Protein AF-A0A956TEH9-F1 (afdb_monomer)

Foldseek 3Di:
DDDDQDPVNVVVVVVVVVPALCVVPVLVVLCVVQPPCSVVVVVVVVVVVVVVVVVQVVLPVVDDDPDRPLSSCCVPPNDPVSVVVSVVVVVVVVVRVVSRVVSVVVVVVVVVVPPPPVVVVD

Mean predicted aligned error: 6.45 Å

pLDDT: mean 88.67, std 10.21, range [39.5, 97.69]

Sequence (122 aa):
MRESLGRADLVCLGLNCVVGSGIFLAPGSIAQHLGPASVPAIAIAAALCLMIALCFAEMAATIEGTGGAFLYCTEAFGARPGFMVGWVMWLSGLIGGASVAVGLGQYLHELWTSIPATMVAL

Radius of gyration: 19.82 Å; Cα contacts (8 Å, |Δi|>4): 42; chains: 1; bounding box: 40×40×56 Å

Structure (mmCIF, N/CA/C/O backbone):
data_AF-A0A956TEH9-F1
#
_entry.id   AF-A0A956TEH9-F1
#
loo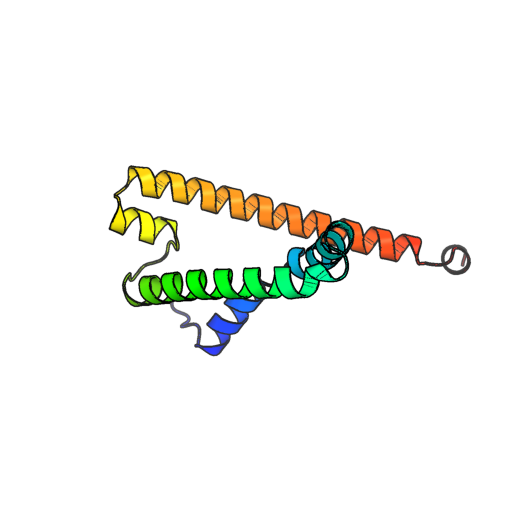p_
_atom_site.group_PDB
_atom_site.id
_atom_site.type_symbol
_atom_site.label_atom_id
_atom_site.label_alt_id
_atom_site.label_comp_id
_atom_site.label_asym_id
_atom_site.label_entity_id
_atom_site.label_seq_id
_atom_site.pdbx_PDB_ins_code
_atom_site.Cartn_x
_atom_site.Cartn_y
_atom_site.Cartn_z
_atom_site.occupancy
_atom_site.B_iso_or_equiv
_atom_site.auth_seq_id
_atom_site.auth_comp_id
_atom_site.auth_asym_id
_atom_site.auth_atom_id
_atom_site.pdbx_PDB_model_num
ATOM 1 N N . MET A 1 1 ? -20.132 -15.188 12.233 1.00 39.50 1 MET A N 1
ATOM 2 C CA . MET A 1 1 ? -18.911 -15.913 11.825 1.00 39.50 1 MET A CA 1
ATOM 3 C C . MET A 1 1 ? -17.815 -15.578 12.819 1.00 39.50 1 MET A C 1
ATOM 5 O O . MET A 1 1 ? -17.521 -14.403 12.979 1.00 39.50 1 MET A O 1
ATOM 9 N N . ARG A 1 2 ? -17.295 -16.568 13.550 1.00 47.25 2 ARG A N 1
ATOM 10 C CA . ARG A 1 2 ? -16.170 -16.426 14.487 1.00 47.25 2 ARG A CA 1
ATOM 11 C C . ARG A 1 2 ? -15.123 -17.466 14.101 1.00 47.25 2 ARG A C 1
ATOM 13 O O . ARG A 1 2 ? -15.014 -18.494 14.751 1.00 47.25 2 ARG A O 1
ATOM 20 N N . GLU A 1 3 ? -14.402 -17.208 13.021 1.00 63.75 3 GLU A N 1
ATOM 21 C CA . GLU A 1 3 ? -13.056 -17.759 12.901 1.00 63.75 3 GLU A CA 1
ATOM 22 C C . GLU A 1 3 ? -12.118 -16.621 13.276 1.00 63.75 3 GLU A C 1
ATOM 24 O O . GLU A 1 3 ? -12.135 -15.554 12.660 1.00 63.75 3 GLU A O 1
ATOM 29 N N . SER A 1 4 ? -11.405 -16.786 14.387 1.00 75.62 4 SER A N 1
ATOM 30 C CA . SER A 1 4 ? -10.423 -15.804 14.825 1.00 75.62 4 SER A CA 1
ATOM 31 C C . SER A 1 4 ? -9.204 -15.930 13.923 1.00 75.62 4 SER A C 1
ATOM 33 O O . SER A 1 4 ? -8.435 -16.878 14.070 1.00 75.62 4 SER A O 1
ATOM 35 N N . LEU A 1 5 ? -9.040 -14.982 13.001 1.00 84.88 5 LEU A N 1
ATOM 36 C CA . LEU A 1 5 ? -7.808 -14.828 12.234 1.00 84.88 5 LEU A CA 1
ATOM 37 C C . LEU A 1 5 ? -6.642 -14.643 13.210 1.00 84.88 5 LEU A C 1
ATOM 39 O O . LEU A 1 5 ? -6.670 -13.761 14.074 1.00 84.88 5 LEU A O 1
ATOM 43 N N . GLY A 1 6 ? -5.631 -15.497 13.090 1.00 90.19 6 GLY A N 1
ATOM 44 C CA . GLY A 1 6 ? -4.403 -15.369 13.850 1.00 90.19 6 GLY A CA 1
ATOM 45 C C . GLY A 1 6 ? -3.599 -14.152 13.397 1.00 90.19 6 GLY A C 1
ATOM 46 O O . GLY A 1 6 ? -3.819 -13.573 12.333 1.00 90.19 6 GLY A O 1
ATOM 47 N N . ARG A 1 7 ? -2.595 -13.772 14.191 1.00 89.44 7 ARG A N 1
ATOM 48 C CA . ARG A 1 7 ? -1.682 -12.670 13.838 1.00 89.44 7 ARG A CA 1
ATOM 49 C C . ARG A 1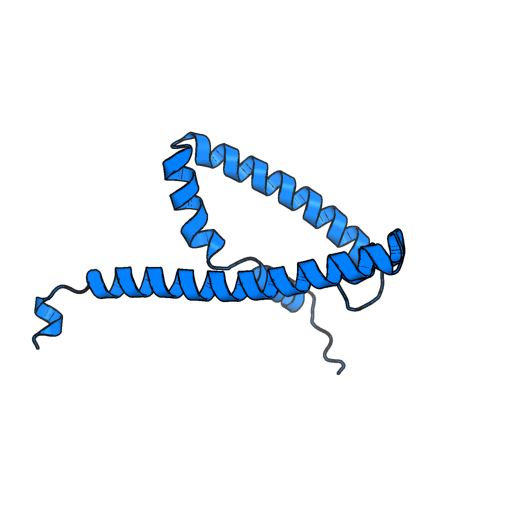 7 ? -1.014 -12.881 12.478 1.00 89.44 7 ARG A C 1
ATOM 51 O O . ARG A 1 7 ? -0.885 -11.933 11.713 1.00 89.44 7 ARG A O 1
ATOM 58 N N . ALA A 1 8 ? -0.606 -14.116 12.190 1.00 92.69 8 ALA A N 1
ATOM 59 C CA . ALA A 1 8 ? 0.009 -14.466 10.915 1.00 92.69 8 ALA A CA 1
ATOM 60 C C . ALA A 1 8 ? -0.972 -14.282 9.746 1.00 92.69 8 ALA A C 1
ATOM 62 O O . ALA A 1 8 ? -0.602 -13.690 8.736 1.00 92.69 8 ALA A O 1
ATOM 63 N N . ASP A 1 9 ? -2.229 -14.695 9.914 1.00 93.69 9 ASP A N 1
ATOM 64 C CA . ASP A 1 9 ? -3.255 -14.565 8.876 1.00 93.69 9 ASP A CA 1
ATOM 65 C C . ASP A 1 9 ? -3.541 -13.096 8.555 1.00 93.69 9 ASP A C 1
ATOM 67 O O . ASP A 1 9 ? -3.637 -12.725 7.389 1.00 93.69 9 ASP A O 1
ATOM 71 N N . LEU A 1 10 ? -3.601 -12.236 9.579 1.00 90.50 10 LEU A N 1
ATOM 72 C CA . LEU A 1 10 ? -3.792 -10.793 9.404 1.00 90.50 10 LEU A CA 1
ATOM 73 C C . LEU A 1 10 ? -2.622 -10.133 8.666 1.00 90.50 10 LEU A C 1
ATOM 75 O O . LEU A 1 10 ? -2.841 -9.272 7.815 1.00 90.50 10 LEU A O 1
ATOM 79 N N . VAL A 1 11 ? -1.384 -10.544 8.958 1.00 93.38 11 VAL A N 1
ATOM 80 C CA . VAL A 1 11 ? -0.195 -10.038 8.255 1.00 93.38 11 VAL A CA 1
ATOM 81 C C . VAL A 1 11 ? -0.201 -10.487 6.795 1.00 93.38 11 VAL A C 1
ATOM 83 O O . VAL A 1 11 ? 0.004 -9.663 5.90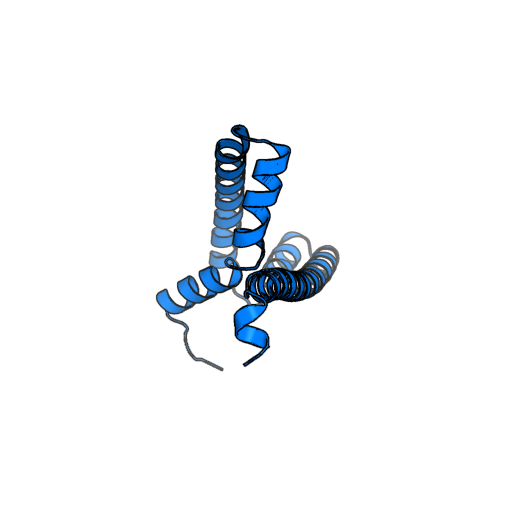6 1.00 93.38 11 VAL A O 1
ATOM 86 N N . CYS A 1 12 ? -0.482 -11.765 6.532 1.00 93.62 12 CYS A N 1
ATOM 87 C CA . CYS A 1 12 ? -0.583 -12.296 5.173 1.00 93.62 12 CYS A CA 1
ATOM 88 C C . CYS A 1 12 ? -1.707 -11.620 4.378 1.00 93.62 12 CYS A C 1
ATOM 90 O O . CYS A 1 12 ? -1.506 -11.264 3.217 1.00 93.62 12 CYS A O 1
ATOM 92 N N . LEU A 1 13 ? -2.862 -11.389 5.009 1.00 91.88 13 LEU A N 1
ATOM 93 C CA . LEU A 1 13 ? -3.978 -10.661 4.413 1.00 91.88 13 LEU A CA 1
ATOM 94 C C . LEU A 1 13 ? -3.574 -9.224 4.062 1.00 91.88 13 LEU A C 1
ATOM 96 O O . LEU A 1 13 ? -3.802 -8.778 2.942 1.00 91.88 13 LEU A O 1
ATOM 100 N N . GLY A 1 14 ? -2.923 -8.516 4.989 1.00 90.31 14 GLY A N 1
ATOM 101 C CA . GLY A 1 14 ? -2.417 -7.166 4.747 1.00 90.31 14 GLY A CA 1
ATOM 102 C C . GLY A 1 14 ? -1.416 -7.116 3.592 1.00 90.31 14 GLY A C 1
ATOM 103 O O . GLY A 1 14 ? -1.538 -6.268 2.711 1.00 90.31 14 GLY A O 1
ATOM 104 N N . LEU A 1 15 ? -0.469 -8.059 3.547 1.00 92.25 15 LEU A N 1
ATOM 105 C CA . LEU A 1 15 ? 0.508 -8.163 2.462 1.00 92.25 15 LEU A CA 1
ATOM 106 C C . LEU A 1 15 ? -0.181 -8.393 1.110 1.00 92.25 15 LEU A C 1
ATOM 108 O O . LEU A 1 15 ? 0.141 -7.715 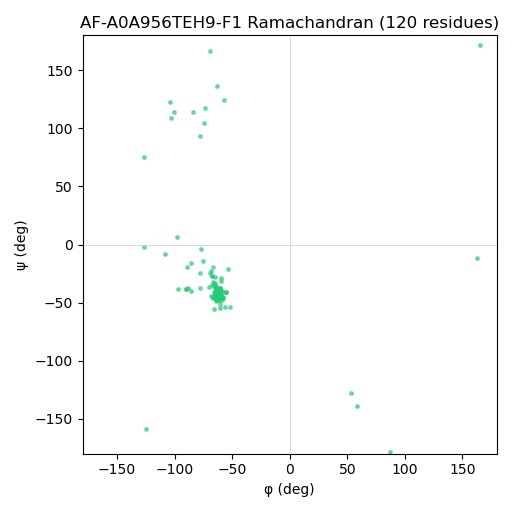0.137 1.00 92.25 15 LEU A O 1
ATOM 112 N N . ASN A 1 16 ? -1.154 -9.306 1.056 1.00 90.81 16 ASN A N 1
ATOM 113 C CA . ASN A 1 16 ? -1.915 -9.587 -0.158 1.00 90.81 16 ASN A CA 1
ATOM 114 C C . ASN A 1 16 ? -2.685 -8.355 -0.660 1.00 90.81 16 ASN A C 1
ATOM 116 O O . ASN A 1 16 ? -2.686 -8.092 -1.857 1.00 90.81 16 ASN A O 1
ATOM 120 N N . CYS A 1 17 ? -3.266 -7.561 0.243 1.00 87.62 17 CYS A N 1
ATOM 121 C CA . CYS A 1 17 ? -3.967 -6.327 -0.117 1.00 87.62 17 CYS A CA 1
ATOM 122 C C . CYS A 1 17 ? -3.040 -5.227 -0.669 1.00 87.62 17 CYS A C 1
ATOM 124 O O . CYS A 1 17 ? -3.500 -4.370 -1.421 1.00 87.62 17 CYS A O 1
ATOM 126 N N . VAL A 1 18 ? -1.757 -5.218 -0.290 1.00 88.81 18 VAL A N 1
ATOM 127 C CA . VAL A 1 18 ? -0.774 -4.217 -0.749 1.00 88.81 18 VAL A CA 1
ATOM 128 C C . VAL A 1 18 ? -0.097 -4.645 -2.054 1.00 88.81 18 VAL A C 1
ATOM 130 O O . VAL A 1 18 ? 0.169 -3.812 -2.923 1.00 88.81 18 VAL A O 1
ATOM 133 N N . VAL A 1 19 ? 0.190 -5.939 -2.211 1.00 88.50 19 VAL A N 1
ATOM 134 C CA . VAL A 1 19 ? 0.848 -6.484 -3.404 1.00 88.50 19 VAL A CA 1
ATOM 135 C C . VAL A 1 19 ? -0.171 -6.613 -4.543 1.00 88.50 19 VAL A C 1
ATOM 137 O O . VAL A 1 19 ? -0.859 -7.620 -4.676 1.00 88.50 19 VAL A O 1
ATOM 140 N N . GLY A 1 20 ? -0.256 -5.579 -5.384 1.00 83.62 20 GLY A N 1
ATOM 141 C CA . GLY A 1 20 ? -1.090 -5.545 -6.594 1.00 83.62 20 GLY A CA 1
ATOM 142 C C . GLY A 1 20 ? -0.302 -5.205 -7.863 1.00 83.62 20 GLY A C 1
ATOM 143 O O . GLY A 1 20 ? 0.922 -5.306 -7.899 1.00 83.62 20 GLY A O 1
ATOM 144 N N . SER A 1 21 ? -0.985 -4.732 -8.912 1.00 83.00 21 SER A N 1
ATOM 145 C CA . SER A 1 21 ? -0.335 -4.302 -10.166 1.00 83.00 21 SER A CA 1
ATOM 146 C C . SER A 1 21 ? 0.665 -3.154 -9.961 1.00 83.00 21 SER A C 1
ATOM 148 O O . SER A 1 21 ? 1.665 -3.063 -10.672 1.00 83.00 21 SER A O 1
ATOM 150 N N . GLY A 1 22 ? 0.447 -2.316 -8.944 1.00 83.38 22 GLY A N 1
ATOM 151 C CA . GLY A 1 22 ? 1.295 -1.167 -8.634 1.00 83.38 22 GLY A CA 1
ATOM 152 C C . GLY A 1 22 ? 2.769 -1.512 -8.401 1.00 83.38 22 GLY A C 1
ATOM 153 O O . GLY A 1 22 ? 3.625 -0.804 -8.917 1.00 83.38 22 GLY A O 1
ATOM 154 N N . ILE A 1 23 ? 3.095 -2.609 -7.701 1.00 87.62 23 ILE A N 1
ATOM 155 C CA . ILE A 1 23 ? 4.503 -2.948 -7.411 1.00 87.62 23 ILE A CA 1
ATOM 156 C C . ILE A 1 23 ? 5.286 -3.327 -8.672 1.00 87.62 23 ILE A C 1
ATOM 158 O O . ILE A 1 23 ? 6.495 -3.126 -8.732 1.00 87.62 23 ILE A O 1
ATOM 162 N N . PHE A 1 24 ? 4.594 -3.840 -9.689 1.00 84.25 24 PHE A N 1
ATOM 163 C CA . PHE A 1 24 ? 5.211 -4.285 -10.930 1.00 84.25 24 PHE A CA 1
ATOM 164 C C . PHE A 1 24 ? 5.287 -3.159 -11.970 1.00 84.25 24 PHE A C 1
ATOM 166 O O . PHE A 1 24 ? 6.283 -3.038 -12.673 1.00 84.25 24 PHE A O 1
ATOM 173 N N . LEU A 1 25 ? 4.257 -2.311 -12.060 1.00 84.06 25 LEU A N 1
ATOM 174 C CA . LEU A 1 25 ? 4.184 -1.250 -13.074 1.00 84.06 25 LEU A CA 1
ATOM 175 C C . LEU A 1 25 ? 4.813 0.071 -12.604 1.00 84.06 25 LEU A C 1
ATOM 177 O O . LEU A 1 25 ? 5.441 0.782 -13.393 1.00 84.06 25 LEU A O 1
ATOM 181 N N . ALA A 1 26 ? 4.630 0.438 -11.331 1.00 86.94 26 ALA A N 1
ATOM 182 C CA . ALA A 1 26 ? 5.001 1.766 -10.847 1.00 86.94 26 ALA A CA 1
ATOM 183 C C . ALA A 1 26 ? 6.514 2.032 -10.890 1.00 86.94 26 ALA A C 1
ATOM 185 O O . ALA A 1 26 ? 6.883 3.105 -11.368 1.00 86.94 26 ALA A O 1
ATOM 186 N N . PRO A 1 27 ? 7.410 1.107 -10.479 1.00 88.88 27 PRO A N 1
ATOM 187 C CA . PRO A 1 27 ? 8.848 1.370 -10.520 1.00 88.88 27 PRO A CA 1
ATOM 188 C C . PRO A 1 27 ? 9.350 1.677 -11.932 1.00 88.88 27 PRO A C 1
ATOM 190 O O . PRO A 1 27 ? 10.149 2.594 -12.102 1.00 88.88 27 PRO A O 1
ATOM 193 N N . GLY A 1 28 ? 8.834 0.966 -12.943 1.00 88.00 28 GLY A N 1
ATOM 194 C CA . GLY A 1 28 ? 9.166 1.208 -14.346 1.00 88.00 28 GLY A CA 1
ATOM 195 C C . GLY A 1 28 ? 8.777 2.619 -14.783 1.00 88.00 28 GLY A C 1
ATOM 196 O O . GLY A 1 28 ? 9.619 3.367 -15.272 1.00 88.00 28 GLY A O 1
ATOM 197 N N . SER A 1 29 ? 7.531 3.025 -14.523 1.00 88.75 29 SER A N 1
ATOM 198 C CA . SER A 1 29 ? 7.056 4.376 -14.853 1.00 88.75 29 SER A CA 1
ATOM 199 C C . SER A 1 29 ? 7.833 5.473 -14.112 1.00 88.75 29 SER A C 1
ATOM 201 O O . SER A 1 29 ? 8.243 6.466 -14.715 1.00 88.75 29 SER A O 1
ATOM 203 N N . ILE A 1 30 ? 8.109 5.286 -12.819 1.00 91.69 30 ILE A N 1
ATOM 204 C CA . ILE A 1 30 ? 8.876 6.243 -12.007 1.00 91.69 30 ILE A CA 1
ATOM 205 C C . ILE A 1 30 ? 10.317 6.350 -12.521 1.00 91.69 30 ILE A C 1
ATOM 207 O O . ILE A 1 30 ? 10.848 7.455 -12.622 1.00 91.69 30 ILE A O 1
ATOM 211 N N . ALA A 1 31 ? 10.947 5.234 -12.891 1.00 92.75 31 ALA A N 1
ATOM 212 C CA . ALA A 1 31 ? 12.292 5.225 -13.458 1.00 92.75 31 ALA A CA 1
ATOM 213 C C . ALA A 1 31 ? 12.360 5.941 -14.815 1.00 92.75 31 ALA A C 1
ATOM 215 O O . ALA A 1 31 ? 13.329 6.651 -15.064 1.00 92.75 31 ALA A O 1
ATOM 216 N N . GLN A 1 32 ? 11.331 5.830 -15.664 1.00 93.25 32 GLN A N 1
ATOM 217 C CA . GLN A 1 32 ? 11.271 6.581 -16.926 1.00 93.25 32 GLN A CA 1
ATOM 218 C C . GLN A 1 32 ? 11.199 8.101 -16.700 1.00 93.25 32 GLN A C 1
ATOM 220 O O . GLN A 1 32 ? 11.794 8.860 -17.459 1.00 93.25 32 GLN A O 1
ATOM 225 N N . HIS A 1 33 ? 10.510 8.555 -15.646 1.00 91.94 33 HIS A N 1
ATOM 226 C CA . HIS A 1 33 ? 10.342 9.985 -15.361 1.00 91.94 33 HIS A CA 1
ATOM 227 C C . HIS A 1 33 ? 11.491 10.597 -14.544 1.00 91.94 33 HIS A C 1
ATOM 229 O O . HIS A 1 33 ? 11.884 11.733 -14.797 1.00 91.94 33 HIS A O 1
ATOM 235 N N . LEU A 1 34 ? 12.017 9.876 -13.548 1.00 91.31 34 LEU A N 1
ATOM 236 C CA . LEU A 1 34 ? 13.021 10.382 -12.601 1.00 91.31 34 LEU A CA 1
ATOM 237 C C . LEU A 1 34 ? 14.429 9.801 -12.811 1.00 91.31 34 LEU A C 1
ATOM 239 O O . LEU A 1 34 ? 15.378 10.248 -12.163 1.00 91.31 34 LEU A O 1
ATOM 243 N N . GLY A 1 35 ? 14.592 8.802 -13.682 1.00 91.31 35 GLY A N 1
ATOM 244 C CA . GLY A 1 35 ? 15.874 8.143 -13.929 1.00 91.31 35 GLY A CA 1
ATOM 245 C C . GLY A 1 35 ? 16.519 7.634 -12.628 1.00 91.31 35 GLY A C 1
ATOM 246 O O . GLY A 1 35 ? 15.851 6.953 -11.842 1.00 91.31 35 GLY A O 1
ATOM 247 N N . PRO A 1 36 ? 17.791 7.968 -12.339 1.00 91.44 36 PRO A N 1
ATOM 248 C CA . PRO A 1 36 ? 18.480 7.517 -11.126 1.00 91.44 36 PRO A CA 1
ATOM 249 C C . PRO A 1 36 ? 17.895 8.099 -9.827 1.00 91.44 36 PRO A C 1
ATOM 251 O O . PRO A 1 36 ? 18.097 7.524 -8.759 1.00 91.44 36 PRO A O 1
ATOM 254 N N . ALA A 1 37 ? 17.131 9.198 -9.894 1.00 93.62 37 ALA A N 1
ATOM 255 C CA . ALA A 1 37 ? 16.458 9.778 -8.728 1.00 93.62 37 ALA A CA 1
ATOM 256 C C . ALA A 1 37 ? 15.188 9.006 -8.311 1.00 93.62 37 ALA A C 1
ATOM 258 O O . ALA A 1 37 ? 14.586 9.316 -7.283 1.00 93.62 37 ALA A O 1
ATOM 259 N N . SER A 1 38 ? 14.788 7.977 -9.066 1.00 94.31 38 SER A N 1
ATOM 260 C CA . SER A 1 38 ? 13.632 7.128 -8.745 1.00 94.31 38 SER A CA 1
ATOM 261 C C . SER A 1 38 ? 13.784 6.379 -7.416 1.00 94.31 38 SER A C 1
ATOM 263 O O . SER A 1 38 ? 12.844 6.343 -6.627 1.00 94.31 38 SER A O 1
ATOM 265 N N . VAL A 1 39 ? 14.970 5.836 -7.127 1.00 92.25 39 VAL A N 1
ATOM 266 C CA . VAL A 1 39 ? 15.244 5.070 -5.898 1.00 92.25 39 VAL A CA 1
ATOM 267 C C . VAL A 1 39 ? 15.041 5.912 -4.629 1.00 92.25 39 VAL A C 1
ATOM 269 O O . VAL A 1 39 ? 14.241 5.504 -3.782 1.00 92.25 39 VAL A O 1
ATOM 272 N N . PRO A 1 40 ? 15.685 7.088 -4.466 1.00 94.88 40 PRO A N 1
ATOM 273 C CA . PRO A 1 40 ? 15.449 7.915 -3.285 1.00 94.88 40 PRO A CA 1
ATOM 274 C C . PRO A 1 40 ? 14.010 8.448 -3.218 1.00 94.88 40 PRO A C 1
ATOM 276 O O . PRO A 1 40 ? 13.462 8.548 -2.123 1.00 94.88 40 PRO A O 1
ATOM 279 N N . ALA A 1 41 ? 13.361 8.728 -4.355 1.00 93.88 41 ALA A N 1
ATOM 280 C CA . ALA A 1 41 ? 11.961 9.159 -4.372 1.00 93.88 41 ALA A CA 1
ATOM 281 C C . ALA A 1 41 ? 11.011 8.072 -3.836 1.00 93.88 41 ALA A C 1
ATOM 283 O O . ALA A 1 41 ? 10.157 8.357 -2.995 1.00 93.88 41 ALA A O 1
ATOM 284 N N . ILE A 1 42 ? 11.196 6.817 -4.263 1.00 93.00 42 ILE A N 1
ATOM 285 C CA . ILE A 1 42 ? 10.422 5.671 -3.764 1.00 93.00 42 ILE A CA 1
ATOM 286 C C . ILE A 1 42 ? 10.687 5.450 -2.270 1.00 93.00 42 ILE A C 1
ATOM 288 O O . ILE A 1 42 ? 9.748 5.197 -1.518 1.00 93.00 42 ILE A O 1
ATOM 292 N N . ALA A 1 43 ? 11.935 5.591 -1.814 1.00 94.62 43 ALA A N 1
ATOM 293 C CA . ALA A 1 43 ? 12.277 5.446 -0.399 1.00 94.62 43 ALA A CA 1
ATOM 294 C C . ALA A 1 43 ? 11.574 6.494 0.484 1.00 94.62 43 ALA A C 1
ATOM 296 O O . ALA A 1 43 ? 11.030 6.154 1.536 1.00 94.62 43 ALA A O 1
ATOM 297 N N . ILE A 1 44 ? 11.530 7.755 0.042 1.00 95.88 44 ILE A N 1
ATOM 298 C CA . ILE A 1 44 ? 10.811 8.824 0.751 1.00 95.88 44 ILE A CA 1
ATOM 299 C C . ILE A 1 44 ? 9.305 8.540 0.765 1.00 95.88 44 ILE A C 1
ATOM 301 O O . ILE A 1 44 ? 8.671 8.653 1.815 1.00 95.88 44 ILE A O 1
ATOM 305 N N . ALA A 1 45 ? 8.731 8.122 -0.366 1.00 94.00 45 ALA A N 1
ATOM 306 C CA . ALA A 1 45 ? 7.320 7.749 -0.436 1.00 94.00 45 ALA A CA 1
ATOM 307 C C . ALA A 1 45 ? 6.988 6.594 0.527 1.00 94.00 45 ALA A C 1
ATOM 309 O O . ALA A 1 45 ? 6.004 6.670 1.259 1.00 94.00 45 ALA A O 1
ATOM 310 N N . ALA A 1 46 ? 7.843 5.569 0.601 1.00 94.19 46 ALA A N 1
ATOM 311 C CA . ALA A 1 46 ? 7.682 4.453 1.529 1.00 94.19 46 ALA A CA 1
ATOM 312 C C . ALA A 1 46 ? 7.724 4.903 3.000 1.00 94.19 46 ALA A C 1
ATOM 314 O O . ALA A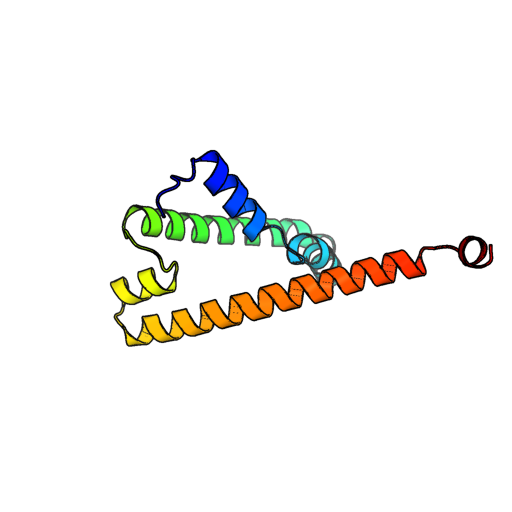 1 46 ? 6.910 4.447 3.803 1.00 94.19 46 ALA A O 1
ATOM 315 N N . ALA A 1 47 ? 8.618 5.833 3.352 1.00 97.44 47 ALA A N 1
ATOM 316 C CA . ALA A 1 47 ? 8.681 6.396 4.700 1.00 97.44 47 ALA A CA 1
ATOM 317 C C . ALA A 1 47 ? 7.395 7.158 5.072 1.00 97.44 47 ALA A C 1
ATOM 319 O O . ALA A 1 47 ? 6.881 6.996 6.179 1.00 97.44 47 ALA A O 1
ATOM 320 N N . LEU A 1 48 ? 6.829 7.934 4.142 1.00 97.25 48 LEU A N 1
ATOM 321 C CA . LEU A 1 48 ? 5.548 8.621 4.346 1.00 97.25 48 LEU A CA 1
ATOM 322 C C . LEU A 1 48 ? 4.389 7.627 4.502 1.00 97.25 48 LEU A C 1
ATOM 324 O O . LEU A 1 48 ? 3.574 7.768 5.413 1.00 97.25 48 LEU A O 1
ATOM 328 N N . CYS A 1 49 ? 4.341 6.587 3.666 1.00 95.38 49 CYS A N 1
ATOM 329 C CA . CYS A 1 49 ? 3.348 5.521 3.790 1.00 95.38 49 CYS A CA 1
ATOM 330 C C . CYS A 1 49 ? 3.448 4.790 5.135 1.00 95.38 49 CYS A C 1
ATOM 332 O O . CYS A 1 49 ? 2.417 4.464 5.717 1.00 95.38 49 CYS A O 1
ATOM 334 N N . LEU A 1 50 ? 4.659 4.575 5.659 1.00 96.56 50 LEU A N 1
ATOM 335 C CA . LEU A 1 50 ? 4.861 3.972 6.977 1.00 96.56 50 LEU A CA 1
ATOM 336 C C . LEU A 1 50 ? 4.291 4.851 8.098 1.00 96.56 50 LEU A C 1
ATOM 338 O O . LEU A 1 50 ? 3.620 4.334 8.986 1.00 96.56 50 LEU A O 1
ATOM 342 N N . MET A 1 51 ? 4.506 6.169 8.043 1.00 97.69 51 MET A N 1
ATOM 343 C CA . MET A 1 51 ? 3.915 7.101 9.013 1.00 97.69 51 MET A CA 1
ATOM 344 C C . MET A 1 51 ? 2.384 7.032 8.991 1.00 97.69 51 MET A C 1
ATOM 346 O O . MET A 1 51 ? 1.757 6.917 10.041 1.00 97.69 51 MET A O 1
ATOM 350 N N . ILE A 1 52 ? 1.782 7.013 7.798 1.00 95.81 52 ILE A N 1
ATOM 351 C CA . ILE A 1 52 ? 0.329 6.857 7.641 1.00 95.81 52 ILE A CA 1
ATOM 352 C C . ILE A 1 52 ? -0.128 5.509 8.218 1.00 95.81 52 ILE A C 1
ATOM 354 O O . ILE A 1 52 ? -1.102 5.460 8.967 1.00 95.81 52 ILE A O 1
ATOM 358 N N . ALA A 1 53 ? 0.584 4.419 7.922 1.00 94.56 53 ALA A N 1
ATOM 359 C CA . ALA A 1 53 ? 0.255 3.088 8.426 1.00 94.56 53 ALA A CA 1
ATOM 360 C C . ALA A 1 53 ? 0.287 3.016 9.962 1.00 94.56 53 ALA A C 1
ATOM 362 O O . ALA A 1 53 ? -0.580 2.376 10.553 1.00 94.56 53 ALA A O 1
ATOM 363 N N . LEU A 1 54 ? 1.231 3.704 10.613 1.00 96.38 54 LEU A N 1
ATOM 364 C CA . LEU A 1 54 ? 1.295 3.794 12.074 1.00 96.38 54 LEU A CA 1
ATOM 365 C C . LEU A 1 54 ? 0.085 4.535 12.657 1.00 96.38 54 LEU A C 1
ATOM 367 O O . LEU A 1 54 ? -0.514 4.040 13.610 1.00 96.38 54 LEU A O 1
ATOM 371 N N . CYS A 1 55 ? -0.341 5.649 12.051 1.00 94.75 55 CYS A N 1
ATOM 372 C CA . CYS A 1 55 ? -1.572 6.336 12.460 1.00 94.75 55 CYS A CA 1
ATOM 373 C C . CYS A 1 55 ? -2.801 5.420 12.331 1.00 94.75 55 CYS A C 1
ATOM 375 O O . CYS A 1 55 ? -3.661 5.387 13.208 1.00 94.75 55 CYS A O 1
ATOM 377 N N . PHE A 1 56 ? -2.885 4.638 11.251 1.00 92.44 56 PHE A N 1
ATOM 378 C CA . PHE A 1 56 ? -3.959 3.658 11.071 1.00 92.44 56 PHE A CA 1
ATOM 379 C C . PHE A 1 56 ? -3.892 2.502 12.074 1.00 92.44 56 PHE A C 1
ATOM 381 O O . PHE A 1 56 ? -4.941 2.028 12.507 1.00 92.44 56 PHE A O 1
ATOM 388 N N . ALA A 1 57 ? -2.693 2.066 12.463 1.00 93.38 57 ALA A N 1
ATOM 389 C CA . ALA A 1 57 ? -2.505 1.039 13.482 1.00 93.38 57 ALA A CA 1
ATOM 390 C C . ALA A 1 57 ? -2.973 1.517 14.866 1.00 93.38 57 ALA A C 1
ATOM 392 O O . ALA A 1 57 ? -3.636 0.766 15.578 1.00 93.38 57 ALA A O 1
ATOM 393 N N . GLU A 1 58 ? -2.691 2.772 15.223 1.00 95.19 58 GLU A N 1
ATOM 394 C CA . GLU A 1 58 ? -3.163 3.388 16.469 1.00 95.19 58 GLU A CA 1
ATOM 395 C C . GLU A 1 58 ? -4.695 3.511 16.502 1.00 95.19 58 GLU A C 1
ATOM 397 O O . GLU A 1 58 ? -5.338 3.129 17.484 1.00 95.19 58 GLU A O 1
ATOM 402 N N . MET A 1 59 ? -5.303 3.954 15.396 1.00 93.50 59 MET A N 1
ATOM 403 C CA . MET A 1 59 ? -6.764 4.002 15.270 1.00 93.50 59 MET A CA 1
ATOM 404 C C . MET A 1 59 ? -7.394 2.607 15.349 1.00 93.50 59 MET A C 1
ATOM 406 O O . MET A 1 59 ? -8.391 2.436 16.044 1.00 93.50 59 MET A O 1
ATOM 410 N N . ALA A 1 60 ? -6.797 1.601 14.701 1.00 90.62 60 ALA A N 1
ATOM 411 C CA . ALA A 1 60 ? -7.278 0.218 14.743 1.00 90.62 60 ALA A CA 1
ATOM 412 C C . ALA A 1 60 ? -7.192 -0.412 16.143 1.00 90.62 60 ALA A C 1
ATOM 414 O O . ALA A 1 60 ? -7.977 -1.300 16.461 1.00 90.62 60 ALA A O 1
ATOM 415 N N . ALA A 1 61 ? -6.246 0.033 16.976 1.00 90.75 61 ALA A N 1
ATOM 416 C CA . ALA A 1 61 ? -6.136 -0.400 18.366 1.00 90.75 61 ALA A CA 1
ATOM 417 C C . ALA A 1 61 ? -7.155 0.287 19.292 1.00 90.75 61 ALA A C 1
ATOM 419 O O . ALA A 1 61 ? -7.480 -0.258 20.343 1.00 90.75 61 ALA A O 1
ATOM 420 N N . THR A 1 62 ? -7.641 1.474 18.915 1.00 91.88 62 THR A N 1
ATOM 421 C CA . THR A 1 62 ? -8.526 2.300 19.754 1.00 91.88 62 THR A CA 1
ATOM 422 C C . THR A 1 62 ? -10.003 2.120 19.403 1.00 91.88 62 THR A C 1
ATOM 424 O O . THR A 1 62 ? -10.855 2.128 20.288 1.00 91.88 62 THR A O 1
ATOM 427 N N . ILE A 1 63 ? -10.322 1.980 18.114 1.00 91.00 63 ILE A N 1
ATOM 428 C CA . ILE A 1 63 ? -11.696 1.928 17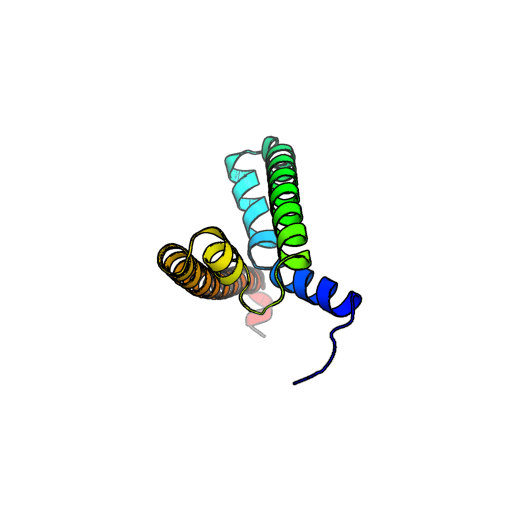.608 1.00 91.00 63 ILE A CA 1
ATOM 429 C C . ILE A 1 63 ? -12.059 0.479 17.290 1.00 91.00 63 ILE A C 1
ATOM 431 O O . ILE A 1 63 ? -11.594 -0.097 16.306 1.00 91.00 63 ILE A O 1
ATOM 435 N N . GLU A 1 64 ? -12.936 -0.101 18.108 1.00 85.12 64 GLU A N 1
ATOM 436 C CA . GLU A 1 64 ? 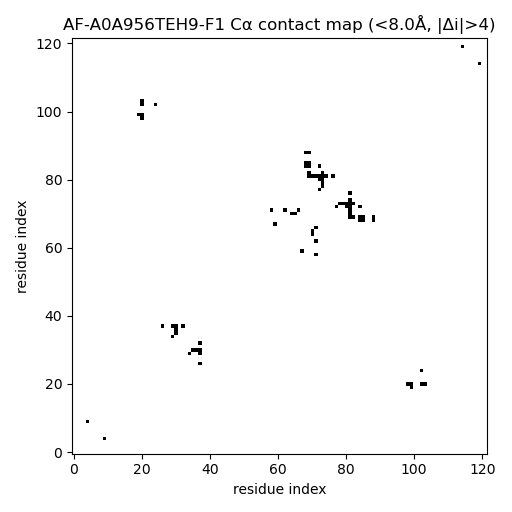-13.447 -1.453 17.899 1.00 85.12 64 GLU A CA 1
ATOM 437 C C . GLU A 1 64 ? -14.625 -1.445 16.916 1.00 85.12 64 GLU A C 1
ATOM 439 O O . GLU A 1 64 ? -15.702 -0.921 17.197 1.00 85.12 64 GLU A O 1
ATOM 444 N N . GLY A 1 65 ? -14.443 -2.052 15.744 1.00 85.06 65 GLY A N 1
ATOM 445 C CA . GLY A 1 65 ? -15.517 -2.205 14.769 1.00 85.06 65 GLY A CA 1
ATOM 446 C C . GLY A 1 65 ? -15.022 -2.595 13.383 1.00 85.06 65 GLY A C 1
ATOM 447 O O . GLY A 1 65 ? -13.829 -2.618 13.097 1.00 85.06 65 GLY A O 1
ATOM 448 N N . THR A 1 66 ? -15.960 -2.925 12.497 1.00 83.44 66 THR A N 1
ATOM 449 C CA . THR A 1 66 ? -15.663 -3.224 11.089 1.00 83.44 66 THR A CA 1
ATOM 450 C C . THR A 1 66 ? -16.070 -2.032 10.234 1.00 83.44 66 THR A C 1
ATOM 452 O O . THR A 1 66 ? -17.226 -1.620 10.266 1.00 83.44 66 THR A O 1
ATOM 455 N N . GLY A 1 67 ? -15.134 -1.472 9.467 1.00 83.69 67 GLY A N 1
ATOM 456 C CA . GLY A 1 67 ? -15.426 -0.328 8.595 1.00 83.69 67 GLY A CA 1
ATOM 457 C C . GLY A 1 67 ? -14.209 0.458 8.107 1.00 83.69 67 GLY A C 1
ATOM 458 O O . GLY A 1 67 ? -14.345 1.269 7.195 1.00 83.69 67 GLY A O 1
ATOM 459 N N . GLY A 1 68 ? -13.016 0.218 8.662 1.00 88.50 68 GLY A N 1
ATOM 460 C CA . GLY A 1 68 ? -11.783 0.876 8.217 1.00 88.50 68 GLY A CA 1
ATOM 461 C C . GLY A 1 68 ? -11.860 2.404 8.322 1.00 88.50 68 GLY A C 1
ATOM 462 O O . GLY A 1 68 ? -12.414 2.940 9.280 1.00 88.50 68 GLY A O 1
ATOM 463 N N . ALA A 1 69 ? -11.342 3.113 7.313 1.00 90.88 69 ALA A N 1
ATOM 464 C CA . ALA A 1 69 ? -11.270 4.578 7.315 1.00 90.88 69 ALA A CA 1
ATOM 465 C C . ALA A 1 69 ? -12.645 5.266 7.424 1.00 90.88 69 ALA A C 1
ATOM 467 O O . ALA A 1 69 ? -12.744 6.341 8.014 1.00 90.88 69 ALA A O 1
ATOM 468 N N . PHE A 1 70 ? -13.706 4.646 6.893 1.00 93.56 70 PHE A N 1
ATOM 469 C CA . PHE A 1 70 ? -15.079 5.140 7.034 1.00 93.56 70 PHE A CA 1
ATOM 470 C C . PHE A 1 70 ? -15.486 5.249 8.507 1.00 93.56 70 PHE A C 1
ATOM 472 O O . PHE A 1 70 ? -15.995 6.287 8.934 1.00 93.56 70 PHE A O 1
ATOM 479 N N . LEU A 1 71 ? -15.233 4.194 9.287 1.00 93.81 71 LEU A N 1
ATOM 480 C CA . LEU A 1 71 ? -15.585 4.159 10.703 1.00 93.81 71 LEU A CA 1
ATOM 481 C C . LEU A 1 71 ? -14.752 5.178 11.485 1.00 93.81 71 LEU A C 1
ATOM 483 O O . LEU A 1 71 ? -15.312 5.973 12.230 1.00 93.81 71 LEU A O 1
ATOM 487 N N . TYR A 1 72 ? -13.442 5.234 11.234 1.00 93.75 72 TYR A N 1
ATOM 488 C CA . TYR A 1 72 ? -12.545 6.172 11.920 1.00 93.75 72 TYR A CA 1
ATOM 489 C C . TYR A 1 72 ? -12.941 7.634 11.676 1.00 93.75 72 TYR A C 1
ATOM 491 O O . TYR A 1 72 ? -12.967 8.443 12.600 1.00 93.75 72 TYR A O 1
ATOM 499 N N . CYS A 1 73 ? -13.309 7.974 10.437 1.00 94.06 73 CYS A N 1
ATOM 500 C CA . CYS A 1 73 ? -13.770 9.317 10.097 1.00 94.06 73 CYS A CA 1
ATOM 501 C C . CYS A 1 73 ? -15.149 9.629 10.700 1.00 94.06 73 CYS A C 1
ATOM 503 O O . CYS A 1 73 ? -15.389 10.756 11.133 1.00 94.06 73 CYS A O 1
ATOM 505 N N . THR A 1 74 ? -16.040 8.635 10.759 1.00 94.00 74 THR A N 1
ATOM 506 C CA . THR A 1 74 ? -17.369 8.787 11.365 1.00 94.00 74 THR A CA 1
ATOM 507 C C . THR A 1 74 ? -17.273 9.053 12.866 1.00 94.00 74 THR A C 1
ATOM 509 O O . THR A 1 74 ? -17.956 9.950 13.353 1.00 94.00 74 THR A O 1
ATOM 512 N N . GLU A 1 75 ? -16.399 8.339 13.578 1.00 93.06 75 GLU A N 1
ATOM 513 C CA . GLU A 1 75 ? -16.154 8.549 15.011 1.00 93.06 75 GLU A CA 1
ATOM 514 C C . GLU A 1 75 ? -15.530 9.925 15.292 1.00 93.06 75 GLU A C 1
ATOM 516 O O . GLU A 1 75 ? -15.947 10.627 16.210 1.00 93.06 75 GLU A O 1
ATOM 521 N N . ALA A 1 76 ? -14.569 10.361 14.471 1.00 92.69 76 ALA A N 1
ATOM 522 C CA . ALA A 1 76 ? -13.865 11.624 14.699 1.00 92.69 76 ALA A CA 1
ATOM 523 C C . ALA A 1 76 ? -14.660 12.878 14.280 1.00 92.69 76 ALA A C 1
ATOM 525 O O . ALA A 1 76 ? -14.574 13.913 14.939 1.00 92.69 76 ALA A O 1
ATOM 526 N N . PHE A 1 77 ? -15.410 12.816 13.173 1.00 93.56 77 PHE A N 1
ATOM 527 C CA . PHE A 1 77 ? -16.010 13.997 12.529 1.00 93.56 77 PHE A CA 1
ATOM 528 C C . PHE A 1 77 ? -17.526 13.886 12.289 1.00 93.56 77 PHE A C 1
ATOM 530 O O . PHE A 1 77 ? -18.151 14.827 11.789 1.00 93.56 77 PHE A O 1
ATOM 537 N N . GLY A 1 78 ? -18.139 12.754 12.634 1.00 93.19 78 GLY A N 1
ATOM 538 C CA . GLY A 1 78 ? -19.566 12.498 12.471 1.00 93.19 78 GLY A CA 1
ATOM 539 C C . GLY A 1 78 ? -19.966 11.930 11.104 1.00 93.19 78 GLY A C 1
ATOM 540 O O . GLY A 1 78 ? -19.160 11.689 10.205 1.00 93.19 78 GLY A O 1
ATOM 541 N N . ALA A 1 79 ? -21.274 11.722 10.930 1.00 92.88 79 ALA A N 1
ATOM 542 C CA . ALA A 1 79 ? -21.822 10.903 9.845 1.00 92.88 79 ALA A CA 1
ATOM 543 C C . ALA A 1 79 ? -21.614 11.455 8.421 1.00 92.88 79 ALA A C 1
ATOM 545 O O . ALA A 1 79 ? -21.431 10.681 7.487 1.00 92.88 79 ALA A O 1
ATOM 546 N N . ARG A 1 80 ? -21.652 12.781 8.221 1.00 93.94 80 ARG A N 1
ATOM 547 C CA . ARG A 1 80 ? -21.516 13.392 6.880 1.00 93.94 80 ARG A CA 1
ATOM 548 C C . ARG A 1 80 ? -20.124 13.178 6.264 1.00 93.94 80 ARG A C 1
ATOM 550 O O . ARG A 1 80 ? -20.066 12.641 5.158 1.00 93.94 80 ARG A O 1
ATOM 557 N N . PRO A 1 81 ? -19.019 13.571 6.927 1.00 92.38 81 PRO A N 1
ATOM 558 C CA . PRO A 1 81 ? -17.677 13.299 6.413 1.00 92.38 81 PRO A CA 1
ATOM 559 C C . PRO A 1 81 ? -17.385 11.795 6.362 1.00 92.38 81 PRO A C 1
ATOM 561 O O . PRO A 1 81 ? -16.829 11.331 5.369 1.00 92.38 81 PRO A O 1
ATOM 564 N N . GLY A 1 82 ? -17.867 11.022 7.344 1.00 93.31 82 GLY A N 1
ATOM 565 C CA . GLY A 1 82 ? -17.826 9.561 7.306 1.00 93.31 82 GLY A CA 1
ATOM 566 C C . GLY A 1 82 ? -18.406 8.996 6.009 1.00 93.31 82 GLY A C 1
ATOM 567 O O . GLY A 1 82 ? -17.715 8.306 5.268 1.00 93.31 82 GLY A O 1
ATOM 568 N N . PHE A 1 83 ? -19.638 9.371 5.655 1.00 93.88 83 PHE A N 1
ATOM 569 C CA . PHE A 1 83 ? -20.300 8.938 4.419 1.00 93.88 83 PHE A CA 1
ATOM 570 C C . PHE A 1 83 ? -19.497 9.254 3.150 1.00 93.88 83 PHE A C 1
ATOM 572 O O . PHE A 1 83 ? -19.402 8.409 2.259 1.00 93.88 83 PHE A O 1
ATOM 579 N N . MET A 1 84 ? -18.879 10.437 3.071 1.00 96.19 84 MET A N 1
ATOM 580 C CA . MET A 1 84 ? -18.016 10.798 1.939 1.00 96.19 84 MET A CA 1
ATOM 581 C C . MET A 1 84 ? -16.800 9.871 1.841 1.00 96.19 84 MET A C 1
ATOM 583 O O . MET A 1 84 ? -16.502 9.363 0.761 1.00 96.19 84 MET A O 1
ATOM 587 N N . VAL A 1 85 ? -16.132 9.594 2.966 1.00 95.69 85 VAL A N 1
ATOM 588 C CA . VAL A 1 85 ? -15.002 8.653 3.014 1.00 95.69 85 VA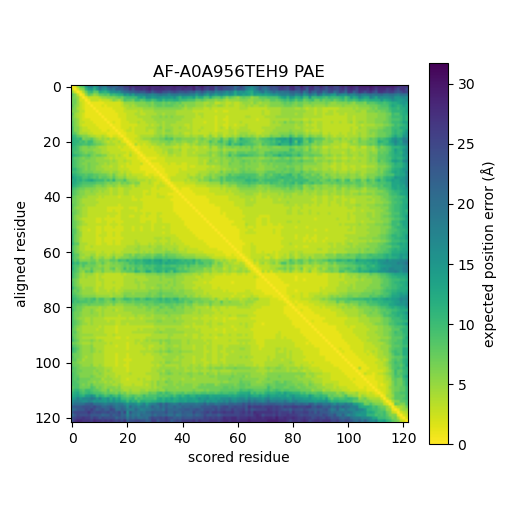L A CA 1
ATOM 589 C C . VAL A 1 85 ? -15.439 7.244 2.619 1.00 95.69 85 VAL A C 1
ATOM 591 O O . VAL A 1 85 ? -14.718 6.573 1.886 1.00 95.69 85 VAL A O 1
ATOM 594 N N . GLY A 1 86 ? -16.633 6.813 3.031 1.00 94.19 86 GLY A N 1
ATOM 595 C CA . GLY A 1 86 ? -17.208 5.527 2.628 1.00 94.19 86 GLY A CA 1
ATOM 596 C C . GLY A 1 86 ? -17.338 5.390 1.110 1.00 94.19 86 GLY A C 1
ATOM 597 O O . GLY A 1 86 ? -16.897 4.390 0.541 1.00 94.19 86 GLY A O 1
ATOM 598 N N . TRP A 1 87 ? -17.859 6.421 0.438 1.00 95.69 87 TRP A N 1
ATOM 599 C CA . TRP A 1 87 ? -17.927 6.454 -1.027 1.00 95.69 87 TRP A CA 1
ATOM 600 C C . TRP A 1 87 ? -16.553 6.412 -1.687 1.00 95.69 87 TRP A C 1
ATOM 602 O O . TRP A 1 87 ? -16.355 5.657 -2.638 1.00 95.69 87 TRP A O 1
ATOM 612 N N . VAL A 1 88 ? -15.591 7.181 -1.173 1.00 95.81 88 VAL A N 1
ATOM 613 C CA . VAL A 1 88 ? -14.215 7.168 -1.685 1.00 95.81 88 VAL A CA 1
ATOM 614 C C . VAL A 1 88 ? -13.583 5.788 -1.512 1.00 95.81 88 VAL A C 1
ATOM 616 O O . VAL A 1 88 ? -12.955 5.298 -2.448 1.00 95.81 88 VAL A O 1
ATOM 619 N N . MET A 1 89 ? -13.778 5.124 -0.368 1.00 94.56 89 MET A N 1
ATOM 620 C CA . MET A 1 89 ? -13.284 3.763 -0.125 1.00 94.56 89 MET A CA 1
ATOM 621 C C . MET A 1 89 ? -13.862 2.768 -1.132 1.00 94.56 89 MET A C 1
ATOM 623 O O . MET A 1 89 ? -13.120 1.976 -1.711 1.00 94.56 89 MET A O 1
ATOM 627 N N . TRP A 1 90 ? -15.173 2.832 -1.375 1.00 94.81 90 TRP A N 1
ATOM 628 C CA . TRP A 1 90 ? -15.840 1.942 -2.322 1.00 94.81 90 TRP A CA 1
ATOM 629 C C . TRP A 1 90 ? -15.338 2.146 -3.757 1.00 94.81 90 TRP A C 1
ATOM 631 O O . TRP A 1 90 ? -14.941 1.186 -4.419 1.00 94.81 90 TRP A O 1
ATOM 641 N N . LEU A 1 91 ? -15.266 3.400 -4.215 1.00 96.25 91 LEU A N 1
ATOM 642 C CA . LEU A 1 91 ? -14.737 3.737 -5.539 1.00 96.25 91 LEU A CA 1
ATOM 643 C C . LEU A 1 91 ? -13.263 3.342 -5.684 1.00 96.25 91 LEU A C 1
ATOM 645 O O . LEU A 1 91 ? -12.871 2.803 -6.716 1.00 96.25 91 LEU A O 1
ATOM 649 N N . SER A 1 92 ? -12.456 3.549 -4.643 1.00 93.75 92 SER A N 1
ATOM 650 C CA . SER A 1 92 ? -11.043 3.155 -4.639 1.00 93.75 92 SER A CA 1
ATOM 651 C C . SER A 1 92 ? -10.881 1.643 -4.776 1.00 93.75 92 SER A C 1
ATOM 653 O O . SER A 1 92 ? -10.002 1.193 -5.505 1.00 93.75 92 SER A O 1
ATOM 655 N N . GLY A 1 93 ? -11.756 0.852 -4.145 1.00 92.19 93 GLY A N 1
ATOM 656 C CA . GLY A 1 93 ? -11.787 -0.601 -4.316 1.00 92.19 93 GLY A CA 1
ATOM 657 C C . GLY A 1 93 ? -12.104 -1.025 -5.754 1.00 92.19 93 GLY A C 1
ATOM 658 O O . GLY A 1 93 ? -11.424 -1.892 -6.302 1.00 92.19 93 GLY A O 1
ATOM 659 N N . LEU A 1 94 ? -13.082 -0.376 -6.397 1.00 95.44 94 LEU A N 1
ATOM 660 C CA . LEU A 1 94 ? -13.427 -0.636 -7.802 1.00 95.44 94 LEU A CA 1
ATOM 661 C C . LEU A 1 94 ? -12.276 -0.292 -8.754 1.00 95.44 94 LEU A C 1
ATOM 663 O O . LEU A 1 94 ? -11.925 -1.094 -9.619 1.00 95.44 94 LEU A O 1
ATOM 667 N N . ILE A 1 95 ? -11.668 0.883 -8.575 1.00 94.06 95 ILE A N 1
ATOM 668 C CA . ILE A 1 95 ? -10.515 1.326 -9.368 1.00 94.06 95 ILE A CA 1
ATOM 669 C C . ILE A 1 95 ? -9.322 0.396 -9.125 1.00 94.06 95 ILE A C 1
ATOM 671 O O . ILE A 1 95 ? -8.633 0.025 -10.073 1.00 94.06 95 ILE A O 1
ATOM 675 N N . GLY A 1 96 ? -9.117 -0.041 -7.880 1.00 91.12 96 GLY A N 1
ATOM 676 C CA . GLY A 1 96 ? -8.114 -1.035 -7.512 1.00 91.12 96 GLY A CA 1
ATOM 677 C C . GLY A 1 96 ? -8.294 -2.330 -8.302 1.00 91.12 96 GLY A C 1
ATOM 678 O O . GLY A 1 96 ? -7.381 -2.743 -9.017 1.00 91.12 96 GLY A O 1
ATOM 679 N N . GLY A 1 97 ? -9.494 -2.913 -8.274 1.00 92.06 97 GLY A N 1
ATOM 680 C CA . GLY A 1 97 ? -9.817 -4.115 -9.049 1.00 92.06 97 GLY A CA 1
ATOM 681 C C . GLY A 1 97 ? -9.600 -3.937 -10.556 1.00 92.06 97 GLY A C 1
ATOM 682 O O . GLY A 1 97 ? -8.957 -4.772 -11.195 1.00 92.06 97 GLY A O 1
ATOM 683 N N . ALA A 1 98 ? -10.056 -2.815 -11.122 1.00 92.88 98 ALA A N 1
ATOM 684 C CA . ALA A 1 98 ? -9.842 -2.494 -12.532 1.00 92.88 98 ALA A CA 1
ATOM 685 C C . ALA A 1 98 ? -8.348 -2.361 -12.882 1.00 92.88 98 ALA A C 1
ATOM 687 O O . ALA A 1 98 ? -7.903 -2.876 -13.906 1.00 92.88 98 ALA A O 1
ATOM 688 N N . SER A 1 99 ? -7.551 -1.725 -12.020 1.00 91.69 99 SER A N 1
ATOM 689 C CA . SER A 1 99 ? -6.111 -1.548 -12.240 1.00 91.69 99 SER A CA 1
ATOM 690 C C . SER A 1 99 ? -5.330 -2.864 -12.197 1.00 91.69 99 SER A C 1
ATOM 692 O O . SER A 1 99 ? -4.345 -3.015 -12.921 1.00 91.69 99 SER A O 1
ATOM 694 N N . VAL A 1 100 ? -5.769 -3.839 -11.394 1.00 91.44 100 VAL A N 1
ATOM 695 C CA . VAL A 1 100 ? -5.199 -5.195 -11.393 1.00 91.44 100 VAL A CA 1
ATOM 696 C C . VAL A 1 100 ? -5.530 -5.915 -12.701 1.00 91.44 100 VAL A C 1
ATOM 698 O O . VAL A 1 100 ? -4.634 -6.494 -13.311 1.00 91.44 100 VAL A O 1
ATOM 701 N N . ALA A 1 101 ? -6.778 -5.827 -13.175 1.00 92.25 101 ALA A N 1
ATOM 702 C CA . ALA A 1 101 ? -7.187 -6.431 -14.445 1.00 92.25 101 ALA A CA 1
ATOM 703 C C . ALA A 1 101 ? -6.411 -5.855 -15.644 1.00 92.25 101 ALA A C 1
ATOM 705 O O . ALA A 1 101 ? -5.947 -6.608 -16.501 1.00 92.25 101 ALA A O 1
ATOM 706 N N . VAL A 1 102 ? -6.209 -4.533 -15.679 1.00 91.94 102 VAL A N 1
ATOM 707 C CA . VAL A 1 102 ? -5.394 -3.869 -16.710 1.00 91.94 102 VAL A CA 1
ATOM 708 C C . VAL A 1 102 ? -3.934 -4.317 -16.635 1.00 91.94 102 VAL A C 1
ATOM 710 O O . VAL A 1 102 ? -3.360 -4.667 -17.664 1.00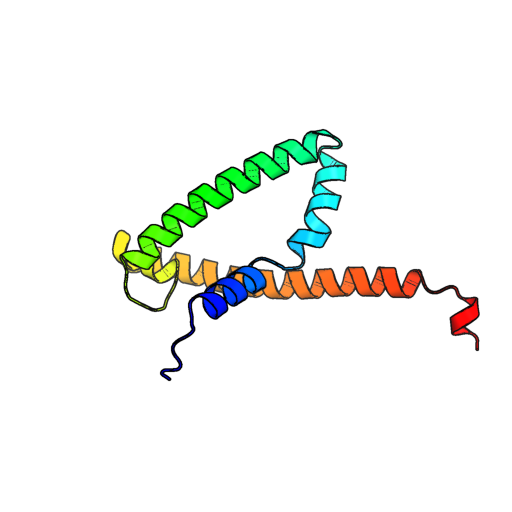 91.94 102 VAL A O 1
ATOM 713 N N . GLY A 1 103 ? -3.346 -4.357 -15.434 1.00 90.44 103 GLY A N 1
ATOM 714 C CA . GLY A 1 103 ? -1.966 -4.814 -15.251 1.00 90.44 103 GLY A CA 1
ATOM 715 C C . GLY A 1 103 ? -1.760 -6.255 -15.727 1.00 90.44 103 GLY A C 1
ATOM 716 O O . GLY A 1 103 ? -0.794 -6.537 -16.431 1.00 90.44 103 GLY A O 1
ATOM 717 N N . LEU A 1 104 ? -2.700 -7.156 -15.425 1.00 90.88 104 LEU A N 1
ATOM 718 C CA . LEU A 1 104 ? -2.673 -8.530 -15.932 1.00 90.88 104 LEU A CA 1
ATOM 719 C C . LEU A 1 104 ? -2.738 -8.572 -17.467 1.00 90.88 104 LEU A C 1
ATOM 721 O O . LEU A 1 104 ? -1.977 -9.307 -18.091 1.00 90.88 104 LEU A O 1
ATOM 725 N N . GLY A 1 105 ? -3.616 -7.770 -18.077 1.00 91.38 105 GLY A N 1
ATOM 726 C CA . GLY A 1 105 ? -3.737 -7.684 -19.532 1.00 91.38 105 GLY A CA 1
ATOM 727 C C . GLY A 1 105 ? -2.445 -7.233 -20.220 1.00 91.38 105 GLY A C 1
ATOM 728 O O . GLY A 1 105 ? -2.077 -7.794 -21.249 1.00 91.38 105 GLY A O 1
ATOM 729 N N . GLN A 1 106 ? -1.725 -6.273 -19.632 1.00 90.19 106 GLN A N 1
ATOM 730 C CA . GLN A 1 106 ? -0.434 -5.808 -20.149 1.00 90.19 106 GLN A CA 1
ATOM 731 C C . GLN A 1 106 ? 0.625 -6.914 -20.110 1.00 90.19 106 GLN A C 1
ATOM 733 O O . GLN A 1 106 ? 1.236 -7.204 -21.136 1.00 90.19 106 GLN A O 1
ATOM 738 N N . TYR A 1 107 ? 0.773 -7.602 -18.974 1.00 89.00 107 TYR A N 1
ATOM 739 C CA . TYR A 1 107 ? 1.732 -8.704 -18.858 1.00 89.00 107 TYR A CA 1
ATOM 740 C C . TYR A 1 107 ? 1.410 -9.879 -19.780 1.00 89.00 107 TYR A C 1
ATOM 742 O O . TYR A 1 107 ? 2.314 -10.454 -20.381 1.00 89.00 107 TYR A O 1
ATOM 750 N N . LEU A 1 108 ? 0.131 -10.231 -19.934 1.00 90.81 108 LEU A N 1
ATOM 751 C CA . LEU A 1 108 ? -0.280 -11.278 -20.872 1.00 90.81 108 LEU A CA 1
ATOM 752 C C . LEU A 1 108 ? 0.012 -10.891 -22.326 1.00 90.81 108 LEU A C 1
ATOM 754 O O . LEU A 1 108 ? 0.407 -11.748 -23.114 1.00 90.81 108 LEU A O 1
ATOM 758 N N . HIS A 1 109 ? -0.156 -9.617 -22.683 1.00 89.62 109 HIS A N 1
ATOM 759 C CA . HIS A 1 109 ? 0.163 -9.121 -24.019 1.00 89.62 109 HIS A CA 1
ATOM 760 C C . HIS A 1 109 ? 1.671 -9.173 -24.312 1.00 89.62 109 HIS A C 1
ATOM 762 O O . HIS A 1 109 ? 2.079 -9.648 -25.374 1.00 89.62 109 HIS A O 1
ATOM 768 N N . GLU A 1 110 ? 2.505 -8.745 -23.364 1.00 88.06 110 GLU A N 1
ATOM 769 C CA . GLU A 1 110 ? 3.965 -8.869 -23.465 1.00 88.06 110 GLU A CA 1
ATOM 770 C C . GLU A 1 110 ? 4.399 -10.335 -23.561 1.00 88.06 110 GLU A C 1
ATOM 772 O O . GLU A 1 110 ? 5.207 -10.695 -24.416 1.00 88.06 110 GLU A O 1
ATOM 777 N N . LEU A 1 111 ? 3.800 -11.213 -22.753 1.00 89.06 111 LEU A N 1
ATOM 778 C CA . LEU A 1 111 ? 4.079 -12.641 -22.817 1.00 89.06 111 LEU A CA 1
ATOM 779 C C . LEU A 1 111 ? 3.712 -13.218 -24.188 1.00 89.06 111 LEU A C 1
ATOM 781 O O . LEU A 1 111 ? 4.527 -13.908 -24.790 1.00 89.06 111 LEU A O 1
ATOM 785 N N . TRP A 1 112 ? 2.524 -12.910 -24.712 1.00 87.12 112 TRP A N 1
ATOM 786 C CA . TRP A 1 112 ? 2.082 -13.400 -26.019 1.00 87.12 112 TRP A CA 1
ATOM 787 C C . TRP A 1 112 ? 2.998 -12.944 -27.158 1.00 87.12 112 TRP A C 1
ATOM 789 O O . TRP A 1 112 ? 3.385 -13.743 -28.007 1.00 87.12 112 TRP A O 1
ATOM 799 N N . THR A 1 113 ? 3.380 -11.666 -27.166 1.00 85.75 113 THR A N 1
ATOM 800 C CA . THR A 1 113 ? 4.279 -11.104 -28.189 1.00 85.75 113 THR A CA 1
ATOM 801 C C . THR A 1 113 ? 5.711 -11.628 -28.081 1.00 85.75 113 THR A C 1
ATOM 803 O O . THR A 1 113 ? 6.421 -11.665 -29.084 1.00 85.75 113 THR A O 1
ATOM 806 N N . SER A 1 114 ? 6.128 -12.078 -26.895 1.00 82.06 114 SER A N 1
ATOM 807 C CA . SER A 1 114 ? 7.441 -12.690 -26.684 1.00 82.06 114 SER A CA 1
ATOM 808 C C . SER A 1 114 ? 7.561 -14.123 -27.221 1.00 82.06 114 SER A C 1
ATOM 810 O O . SER A 1 114 ? 8.679 -14.620 -27.365 1.00 82.06 114 SER A O 1
ATOM 812 N N . ILE A 1 115 ? 6.446 -14.794 -27.548 1.00 82.81 115 ILE A N 1
ATOM 813 C CA . ILE A 1 115 ? 6.470 -16.147 -28.116 1.00 82.81 115 ILE A CA 1
ATOM 814 C C . ILE A 1 115 ? 6.949 -16.052 -29.576 1.00 82.81 115 ILE A C 1
ATOM 816 O O . ILE A 1 115 ? 6.273 -15.437 -30.405 1.00 82.81 115 ILE A O 1
ATOM 820 N N . PRO A 1 116 ? 8.097 -16.656 -29.937 1.00 75.19 116 PRO A N 1
ATOM 821 C CA . PRO A 1 116 ? 8.597 -16.600 -31.304 1.00 75.19 116 PRO A CA 1
ATOM 822 C C . PRO A 1 116 ? 7.614 -17.288 -32.259 1.00 75.19 116 PRO A C 1
ATOM 824 O O . PRO A 1 116 ? 7.134 -18.391 -31.988 1.00 75.19 116 PRO A O 1
ATOM 827 N N . ALA A 1 117 ? 7.355 -16.662 -33.413 1.00 66.25 117 ALA A N 1
ATOM 828 C CA . ALA A 1 117 ? 6.393 -17.134 -34.420 1.00 66.25 117 ALA A CA 1
ATOM 829 C C . ALA A 1 117 ? 6.625 -18.591 -34.880 1.00 66.25 117 ALA A C 1
ATOM 831 O O . ALA A 1 117 ? 5.705 -19.249 -35.357 1.00 66.25 117 ALA A O 1
ATOM 832 N N . THR A 1 118 ? 7.836 -19.120 -34.693 1.00 62.28 118 THR A N 1
ATOM 833 C CA . THR A 1 118 ? 8.213 -20.509 -34.987 1.00 62.28 118 THR A CA 1
ATOM 834 C C . THR A 1 118 ? 7.564 -21.552 -34.071 1.00 62.28 118 THR A C 1
ATOM 836 O O . THR A 1 118 ? 7.464 -22.702 -34.477 1.00 62.28 118 THR A O 1
ATOM 839 N N . MET A 1 119 ? 7.122 -21.191 -32.860 1.00 60.34 119 MET A N 1
ATOM 840 C CA . MET A 1 119 ? 6.405 -22.097 -31.941 1.00 60.34 119 MET A CA 1
ATOM 841 C C . MET A 1 119 ? 4.885 -22.091 -32.142 1.00 60.34 119 MET A C 1
ATOM 843 O O . MET A 1 119 ? 4.220 -23.024 -31.715 1.00 60.34 119 MET A O 1
ATOM 847 N N . VAL A 1 120 ? 4.333 -21.055 -32.780 1.00 60.12 120 VAL A N 1
ATOM 848 C CA . VAL A 1 120 ? 2.882 -20.909 -33.018 1.00 60.12 120 VAL A CA 1
ATOM 849 C C . VAL A 1 120 ? 2.436 -21.639 -34.297 1.00 60.12 120 VAL A C 1
ATOM 851 O O . VAL A 1 120 ? 1.250 -21.876 -34.496 1.00 60.12 120 VAL A O 1
ATOM 854 N N . ALA A 1 121 ? 3.384 -21.996 -35.170 1.00 57.31 121 ALA A N 1
ATOM 855 C CA . ALA A 1 121 ? 3.137 -22.631 -36.466 1.00 57.31 121 ALA A CA 1
ATOM 856 C C . ALA A 1 121 ? 3.307 -24.171 -36.482 1.00 57.31 121 ALA A C 1
ATOM 858 O O . ALA A 1 121 ? 3.255 -24.758 -37.563 1.00 57.31 121 ALA A O 1
ATOM 859 N N . LEU A 1 122 ? 3.520 -24.813 -35.325 1.00 50.78 122 LEU A N 1
ATOM 860 C CA . LEU A 1 122 ? 3.526 -26.276 -35.141 1.00 50.78 122 LEU A CA 1
ATOM 861 C C . LEU A 1 122 ? 2.274 -26.713 -34.376 1.00 50.78 122 LEU A C 1
ATOM 863 O O . LEU A 1 122 ? 1.734 -27.785 -34.727 1.00 50.78 122 LEU A O 1
#

Secondary structure (DSSP, 8-state):
------HHHHHHHHHHHH-SHHHHHHHHHHHHHHGGGHHHHHHHHHHHHHHHHHHHHHHHHH--SS-THHHHHHHHH-HHHHHHHHHHHHHHHHHHHHHHHHHHHHHHHHHHHHS-HHHH--

Solvent-accessible surface area (backbone atoms only — not comparable to full-atom values): 7045 Å² total; per-residue (Å²): 137,87,79,83,75,48,76,67,52,52,51,53,51,52,49,56,75,67,64,52,39,59,76,71,52,46,59,58,57,41,31,74,75,46,48,84,55,28,61,63,52,52,53,52,52,51,53,54,52,49,55,53,50,50,55,50,50,54,47,61,76,71,52,91,77,90,56,65,70,24,45,55,38,24,74,75,69,33,66,69,62,10,52,54,45,40,53,51,52,55,51,49,52,53,52,49,55,51,48,36,54,51,42,51,52,51,54,53,50,55,53,57,71,67,55,59,71,78,71,78,76,114